Protein AF-A0A448WPH9-F1 (afdb_monomer)

Nearest PDB structures (foldseek):
  2xn4-assembly2_B  TM=9.813E-01  e=1.773E-08  Homo sapiens
  4ch9-assembly1_B  TM=9.716E-01  e=3.291E-08  Homo sapiens
  8pjz-assembly1_A  TM=9.655E-01  e=7.232E-08  synthetic construct
  8pjt-assembly3_C  TM=9.757E-0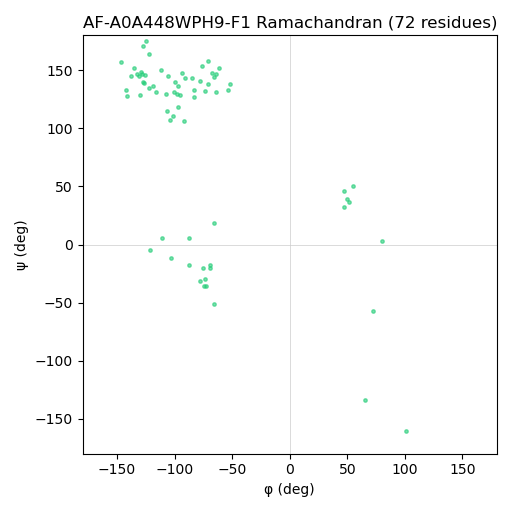1  e=1.502E-07  synthetic construct
  8pjt-assembly4_D  TM=9.577E-01  e=1.420E-07  synthetic construct

Organism: NCBI:txid117903

Secondary structure (DSSP, 8-state):
--TT-EEEEETTTTEEEEEPPPSS--BS-EEEEETTEEEEE--B-SSS--B---EEEEETTTTEEEEEPPPS--

Foldseek 3Di:
DFLFWDWDADPVVRDIDTFGTEPARFDPWDWDDDPQKIKTAWHARVVVRDTFQWMWIAHPVVSDIDTDDGHPPD

pLDDT: mean 91.41, std 9.19, range [49.19, 97.81]

Radius of gyration: 12.84 Å; Cα contacts (8 Å, |Δi|>4): 148; chains: 1; bounding box: 32×26×32 Å

Structure (mmCIF, N/CA/C/O backbone):
data_AF-A0A448WPH9-F1
#
_entry.id   AF-A0A448WPH9-F1
#
loop_
_atom_site.group_PDB
_atom_site.id
_atom_site.type_symbol
_atom_site.label_atom_id
_atom_site.label_alt_id
_atom_site.label_comp_id
_atom_site.label_asym_id
_atom_site.label_entity_id
_atom_site.label_seq_id
_atom_site.pdbx_PDB_ins_code
_atom_site.Cartn_x
_atom_site.Cartn_y
_atom_site.Cartn_z
_atom_site.occupancy
_atom_site.B_iso_or_equiv
_atom_site.auth_seq_id
_atom_site.auth_comp_id
_atom_site.auth_asym_id
_atom_site.auth_atom_id
_atom_site.pdbx_PDB_model_num
ATOM 1 N N . MET A 1 1 ? 8.012 16.233 4.436 1.00 49.19 1 MET A N 1
ATOM 2 C CA . MET A 1 1 ? 7.023 15.138 4.364 1.00 49.19 1 MET A CA 1
ATOM 3 C C . MET A 1 1 ? 7.607 14.033 3.502 1.00 49.19 1 MET A C 1
ATOM 5 O O . MET A 1 1 ? 8.118 14.331 2.430 1.00 49.19 1 MET A O 1
ATOM 9 N N . SER A 1 2 ? 7.646 12.801 4.002 1.00 59.97 2 SER A N 1
ATOM 10 C CA . SER A 1 2 ? 8.087 11.644 3.213 1.00 59.97 2 SER A CA 1
ATOM 11 C C . SER A 1 2 ? 6.942 11.226 2.291 1.00 59.97 2 SER A C 1
ATOM 13 O O . SER A 1 2 ? 5.811 11.188 2.755 1.00 59.97 2 SER A O 1
ATOM 15 N N . PHE A 1 3 ? 7.197 10.836 1.037 1.00 66.38 3 PHE A N 1
ATOM 16 C CA . PHE A 1 3 ? 6.185 10.249 0.127 1.00 66.38 3 PHE A CA 1
ATOM 17 C C . PHE A 1 3 ? 5.662 8.868 0.587 1.00 66.38 3 PHE A C 1
ATOM 19 O O . PHE A 1 3 ? 5.147 8.085 -0.202 1.00 66.38 3 PHE A O 1
ATOM 26 N N . SER A 1 4 ? 5.859 8.535 1.858 1.00 82.19 4 SER A N 1
ATOM 27 C CA . SER A 1 4 ? 5.404 7.313 2.506 1.00 82.19 4 SER A CA 1
ATOM 28 C C . SER A 1 4 ? 4.498 7.586 3.706 1.00 82.19 4 SER A C 1
ATOM 30 O O . SER A 1 4 ? 4.004 6.634 4.293 1.00 82.19 4 SER A O 1
ATOM 32 N N . SER A 1 5 ? 4.287 8.847 4.109 1.00 90.12 5 SER A N 1
ATOM 33 C CA . SER A 1 5 ? 3.370 9.153 5.211 1.00 90.12 5 SER A CA 1
ATOM 34 C C . SER A 1 5 ? 1.925 8.919 4.787 1.00 90.12 5 SER A C 1
ATOM 36 O O . SER A 1 5 ? 1.531 9.330 3.695 1.00 90.12 5 SER A O 1
ATOM 38 N N . CYS A 1 6 ? 1.140 8.320 5.674 1.00 93.00 6 CYS A N 1
ATOM 39 C CA . CYS A 1 6 ? -0.282 8.093 5.478 1.00 93.00 6 CYS A CA 1
ATOM 40 C C . CYS A 1 6 ? -1.060 8.686 6.657 1.00 93.00 6 CYS A C 1
ATOM 42 O O . CYS A 1 6 ? -0.588 8.692 7.795 1.00 93.00 6 CYS A O 1
ATOM 44 N N . GLU A 1 7 ? -2.256 9.194 6.377 1.00 95.12 7 GLU A N 1
ATOM 45 C CA . GLU A 1 7 ? -3.145 9.797 7.368 1.00 95.12 7 GLU A CA 1
ATOM 46 C C . GLU A 1 7 ? -4.567 9.284 7.153 1.00 95.12 7 GLU A C 1
ATOM 48 O O . GLU A 1 7 ? -4.961 8.955 6.031 1.00 95.12 7 GLU A O 1
ATOM 53 N N . VAL A 1 8 ? -5.348 9.234 8.229 1.00 95.12 8 VAL A N 1
ATOM 54 C CA . VAL A 1 8 ? -6.767 8.874 8.182 1.00 95.12 8 VAL A CA 1
ATOM 55 C C . VAL A 1 8 ? -7.611 9.998 8.771 1.00 95.12 8 VAL A C 1
ATOM 57 O O . VAL A 1 8 ? -7.289 10.547 9.828 1.00 95.12 8 VAL A O 1
ATOM 60 N N . LEU A 1 9 ? -8.699 10.338 8.080 1.00 96.12 9 LEU A N 1
ATOM 61 C CA . LEU A 1 9 ? -9.684 11.313 8.535 1.00 96.12 9 LEU A CA 1
ATOM 62 C C . LEU A 1 9 ? -10.674 10.645 9.491 1.00 96.12 9 LEU A C 1
ATOM 64 O O . LEU A 1 9 ? -11.320 9.659 9.134 1.00 96.12 9 LEU A O 1
ATOM 68 N N . ASN A 1 10 ? -10.847 11.222 10.677 1.00 95.06 10 ASN A N 1
ATOM 69 C CA . ASN A 1 10 ? -12.003 10.954 11.519 1.00 95.06 10 ASN A CA 1
ATOM 70 C C . ASN A 1 10 ? -13.102 11.992 11.213 1.00 95.06 10 ASN A C 1
ATOM 72 O O . ASN A 1 10 ? -12.980 13.142 11.644 1.00 95.06 10 ASN A O 1
ATOM 76 N N . PRO A 1 11 ? -14.187 11.617 10.508 1.00 94.62 11 PRO A N 1
ATOM 77 C CA . PRO A 1 11 ? -15.232 12.562 10.116 1.00 94.62 11 PRO A CA 1
ATOM 78 C C . PRO A 1 11 ? -16.069 13.074 11.296 1.00 94.62 11 PRO A C 1
ATOM 80 O O . PRO A 1 11 ? -16.685 14.126 11.177 1.00 94.62 11 PRO A O 1
ATOM 83 N N . GLN A 1 12 ? -16.083 12.377 12.438 1.00 96.44 12 GLN A N 1
ATOM 84 C CA . GLN A 1 12 ? -16.886 12.777 13.604 1.00 96.44 12 GLN A CA 1
ATOM 85 C C . GLN A 1 12 ? -16.312 14.006 14.309 1.00 96.44 12 GLN A C 1
ATOM 87 O O . GLN A 1 12 ? -17.048 14.853 14.801 1.00 96.44 12 GLN A O 1
ATOM 92 N N . VAL A 1 13 ? -14.984 14.100 14.345 1.00 95.56 13 VAL A N 1
ATOM 93 C CA . VAL A 1 13 ? -14.251 15.210 14.972 1.00 95.56 13 VAL A CA 1
ATOM 94 C C . VAL A 1 13 ? -13.540 16.089 13.940 1.00 95.56 13 VAL A C 1
ATOM 96 O O . VAL A 1 13 ? -12.805 16.997 14.312 1.00 95.56 13 VAL A O 1
ATOM 99 N N . ASN A 1 14 ? -13.762 15.810 12.649 1.00 95.56 14 ASN A N 1
ATOM 100 C CA . ASN A 1 14 ? -13.175 16.498 11.502 1.00 95.56 14 ASN A CA 1
ATOM 101 C C . ASN A 1 14 ? -11.655 16.707 11.632 1.00 95.56 14 ASN A C 1
ATOM 103 O O . ASN A 1 14 ? -11.138 17.805 11.420 1.00 95.56 14 ASN A O 1
ATOM 107 N N . SER A 1 15 ? -10.940 15.654 12.029 1.00 96.94 15 SER A N 1
ATOM 108 C CA . SER A 1 15 ? -9.497 15.716 12.246 1.00 96.94 15 SER A CA 1
ATOM 109 C C . SER A 1 15 ? -8.770 14.571 11.561 1.00 96.94 15 SER A C 1
ATOM 111 O O . SER A 1 15 ? -9.269 13.448 11.458 1.00 96.94 15 SER A O 1
ATOM 113 N N . TRP A 1 16 ? -7.570 14.877 11.082 1.00 97.06 16 TRP A N 1
ATOM 114 C CA . TRP A 1 16 ? -6.648 13.899 10.530 1.00 97.06 16 TRP A CA 1
ATOM 115 C C . TRP A 1 16 ? -5.745 13.382 11.639 1.00 97.06 16 TRP A C 1
ATOM 117 O O . TRP A 1 16 ? -5.337 14.134 12.528 1.00 97.06 16 TRP A O 1
ATOM 127 N N . ARG A 1 17 ? -5.426 12.093 11.582 1.00 95.12 17 ARG A N 1
ATOM 128 C CA . ARG A 1 17 ? -4.399 11.491 12.429 1.00 95.12 17 ARG A CA 1
ATOM 129 C C . ARG A 1 17 ? -3.413 10.702 11.571 1.00 95.12 17 ARG A C 1
ATOM 131 O O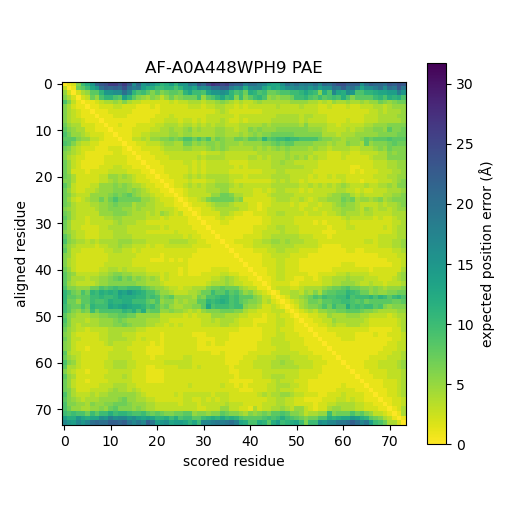 . ARG A 1 17 ? -3.838 10.114 10.571 1.00 95.12 17 ARG A O 1
ATOM 138 N N . PRO A 1 18 ? -2.135 10.633 11.970 1.00 95.12 18 PRO A N 1
ATOM 139 C CA . PRO A 1 18 ? -1.183 9.757 11.310 1.00 95.12 18 PRO A CA 1
ATOM 140 C C . PRO A 1 18 ? -1.585 8.289 11.500 1.00 95.12 18 PRO A C 1
ATOM 142 O O . PRO A 1 18 ? -2.152 7.909 12.532 1.00 95.12 18 PRO A O 1
ATOM 145 N N . ILE A 1 19 ? -1.284 7.487 10.485 1.00 95.50 19 ILE A N 1
ATOM 146 C CA . ILE A 1 19 ? -1.298 6.020 10.514 1.00 95.50 19 ILE A CA 1
ATOM 147 C C . ILE A 1 19 ? 0.071 5.514 10.061 1.00 95.50 19 ILE A C 1
ATOM 149 O O . ILE A 1 19 ? 0.929 6.312 9.655 1.00 95.50 19 ILE A O 1
ATOM 153 N N . SER A 1 20 ? 0.286 4.204 10.117 1.00 94.94 20 SER A N 1
ATOM 154 C CA . SER A 1 20 ? 1.517 3.611 9.605 1.00 94.94 20 SER A CA 1
ATOM 155 C C . SER A 1 20 ? 1.775 4.029 8.164 1.00 94.94 20 SER A C 1
ATOM 157 O O . SER A 1 20 ? 0.891 4.015 7.302 1.00 94.94 20 SER A O 1
ATOM 159 N N . GLY A 1 21 ? 3.014 4.443 7.913 1.00 94.00 21 GLY A N 1
ATOM 160 C CA . GLY A 1 21 ? 3.462 4.807 6.580 1.00 94.00 21 GLY A CA 1
ATOM 161 C C . GLY A 1 21 ? 3.715 3.575 5.716 1.00 94.00 21 GLY A C 1
ATOM 162 O O . GLY A 1 21 ? 4.053 2.508 6.224 1.00 94.00 21 GLY A O 1
ATOM 163 N N . MET A 1 22 ? 3.595 3.742 4.402 1.00 92.94 22 MET A N 1
ATOM 164 C CA . MET A 1 22 ? 3.978 2.713 3.431 1.00 92.94 22 MET A CA 1
ATOM 165 C C . MET A 1 22 ? 5.476 2.392 3.531 1.00 92.94 22 MET A C 1
ATOM 167 O O . MET A 1 22 ? 6.289 3.266 3.855 1.00 92.94 22 MET A O 1
ATOM 171 N N . SER A 1 23 ? 5.868 1.168 3.174 1.00 89.69 23 SER A N 1
ATOM 172 C CA . SER A 1 23 ? 7.288 0.786 3.147 1.00 89.69 23 SER A CA 1
ATOM 173 C C . SER A 1 23 ? 7.999 1.411 1.949 1.00 89.69 23 SER A C 1
ATOM 175 O O . SER A 1 23 ? 9.160 1.813 2.038 1.00 89.69 23 SER A O 1
ATOM 177 N N . THR A 1 24 ? 7.294 1.526 0.821 1.00 87.81 24 THR A N 1
ATOM 178 C CA . THR A 1 24 ? 7.796 2.207 -0.377 1.00 87.81 24 THR A CA 1
ATOM 179 C C . THR A 1 24 ? 7.231 3.620 -0.449 1.00 87.81 24 THR A C 1
ATOM 181 O O . THR A 1 24 ? 6.056 3.854 -0.179 1.00 87.81 24 THR A O 1
ATOM 184 N N . ARG A 1 25 ? 8.062 4.583 -0.850 1.00 88.81 25 ARG A N 1
ATOM 185 C CA . ARG A 1 25 ? 7.614 5.942 -1.171 1.00 88.81 25 ARG A CA 1
ATOM 186 C C . ARG A 1 25 ? 6.879 5.934 -2.508 1.00 88.81 25 ARG A C 1
ATOM 188 O O . ARG A 1 25 ? 7.372 5.356 -3.471 1.00 88.81 25 ARG A O 1
ATOM 195 N N . ARG A 1 26 ? 5.701 6.555 -2.578 1.00 91.25 26 ARG A N 1
ATOM 196 C CA . ARG A 1 26 ? 4.836 6.519 -3.767 1.00 91.25 26 ARG A CA 1
ATOM 197 C C . ARG A 1 26 ? 4.164 7.873 -3.979 1.00 91.25 26 ARG A C 1
ATOM 199 O O . ARG A 1 26 ? 3.582 8.435 -3.057 1.00 91.25 26 ARG A O 1
ATOM 206 N N . SER A 1 27 ? 4.193 8.376 -5.205 1.00 90.75 27 SER A N 1
ATOM 207 C CA . SER A 1 27 ? 3.309 9.435 -5.705 1.00 90.75 27 SER A CA 1
ATOM 208 C C . SER A 1 27 ? 2.535 8.936 -6.926 1.00 90.75 27 SER A C 1
ATOM 210 O O . SER A 1 27 ? 2.882 7.901 -7.495 1.00 90.75 27 SER A O 1
ATOM 212 N N . SER A 1 28 ? 1.455 9.628 -7.309 1.00 90.12 28 SER A N 1
ATOM 213 C CA . SER A 1 28 ? 0.596 9.229 -8.442 1.00 90.12 28 SER A CA 1
ATOM 214 C C . SER A 1 28 ? 0.158 7.753 -8.382 1.00 90.12 28 SER A C 1
ATOM 216 O O . SER A 1 28 ? 0.161 7.050 -9.389 1.00 90.12 28 SER A O 1
ATOM 218 N N . VAL A 1 29 ? -0.149 7.275 -7.172 1.00 92.62 29 VAL A N 1
ATOM 219 C CA . VAL A 1 29 ? -0.481 5.877 -6.868 1.00 92.62 29 VAL A CA 1
ATOM 220 C C . VAL A 1 29 ? -1.964 5.590 -7.115 1.00 92.62 29 VAL A C 1
ATOM 222 O O . VAL A 1 29 ? -2.813 6.442 -6.849 1.00 92.62 29 VAL A O 1
ATOM 225 N N . GLY A 1 30 ? -2.281 4.390 -7.608 1.00 94.50 30 GLY A N 1
ATOM 226 C CA . GLY A 1 30 ? -3.658 3.900 -7.675 1.00 94.50 30 GLY A CA 1
ATOM 227 C C . GLY A 1 30 ? -4.087 3.304 -6.335 1.00 94.50 30 GLY A C 1
ATOM 228 O O . GLY A 1 30 ? -3.342 2.515 -5.757 1.00 94.50 30 GLY A O 1
ATOM 229 N N . LEU A 1 31 ? -5.277 3.662 -5.846 1.00 95.94 31 LEU A N 1
ATOM 230 C CA . LEU A 1 31 ? -5.833 3.139 -4.596 1.00 95.94 31 LEU A CA 1
ATOM 231 C C . LEU A 1 31 ? -7.146 2.394 -4.847 1.00 95.94 31 LEU A C 1
ATOM 233 O O . LEU A 1 31 ? -8.010 2.892 -5.569 1.00 95.94 31 LEU A O 1
ATOM 237 N N . CYS A 1 32 ? -7.322 1.231 -4.223 1.00 96.81 32 CYS A N 1
ATOM 238 C CA . CYS A 1 32 ? -8.603 0.522 -4.202 1.00 96.81 32 CYS A CA 1
ATOM 239 C C . CYS A 1 32 ? -8.810 -0.239 -2.888 1.00 96.81 32 CYS A C 1
ATOM 241 O O . CYS A 1 32 ? -7.855 -0.556 -2.183 1.00 96.81 32 CYS A O 1
ATOM 243 N N . VAL A 1 33 ? -10.068 -0.525 -2.549 1.00 97.56 33 VAL A N 1
ATOM 244 C CA . VAL A 1 33 ? -10.420 -1.330 -1.373 1.00 97.56 33 VAL A CA 1
ATOM 245 C C . VAL A 1 33 ? -10.905 -2.696 -1.834 1.00 97.56 33 VAL A C 1
ATOM 247 O O . VAL A 1 33 ? -11.795 -2.784 -2.679 1.00 97.56 33 VAL A O 1
ATOM 250 N N . LEU A 1 34 ? -10.342 -3.756 -1.258 1.00 97.00 34 LEU A N 1
ATOM 251 C CA . LEU A 1 34 ? -10.742 -5.136 -1.515 1.00 97.00 34 LEU A CA 1
ATOM 252 C C . LEU A 1 34 ? -10.691 -5.920 -0.202 1.00 97.00 34 LEU A C 1
ATOM 254 O O . LEU A 1 34 ? -9.684 -5.897 0.499 1.00 97.00 34 LEU A O 1
ATOM 258 N N . ASN A 1 35 ? -11.788 -6.599 0.143 1.00 96.19 35 ASN A N 1
ATOM 259 C CA . ASN A 1 35 ? -11.906 -7.416 1.359 1.00 96.19 35 ASN A CA 1
ATOM 260 C C . ASN A 1 35 ? -11.495 -6.685 2.655 1.00 96.19 35 ASN A C 1
ATOM 262 O O . ASN A 1 35 ? -10.901 -7.279 3.549 1.00 96.19 35 ASN A O 1
ATOM 266 N N . GLY A 1 36 ? -11.800 -5.388 2.754 1.00 96.06 36 GLY A N 1
ATOM 267 C CA . GLY A 1 36 ? -11.486 -4.572 3.934 1.00 96.06 36 GLY A CA 1
ATOM 268 C C . GLY A 1 36 ? -10.037 -4.080 4.023 1.00 96.06 36 GLY A C 1
ATOM 269 O O . GLY A 1 36 ? -9.699 -3.402 4.989 1.00 96.06 36 GLY A O 1
ATOM 270 N N . LEU A 1 37 ? -9.200 -4.368 3.023 1.00 97.38 37 LEU A N 1
ATOM 271 C CA . LEU A 1 37 ? -7.827 -3.871 2.924 1.00 97.38 37 LEU A CA 1
ATOM 272 C C . LEU A 1 37 ? -7.733 -2.770 1.863 1.00 97.38 37 LEU A C 1
ATOM 274 O O . LEU A 1 37 ? -8.411 -2.831 0.833 1.00 97.38 37 LEU A O 1
ATOM 278 N N . LEU A 1 38 ? -6.884 -1.770 2.105 1.00 97.56 38 LEU A N 1
ATOM 279 C CA . LEU A 1 38 ? -6.606 -0.690 1.154 1.00 97.56 38 LEU A CA 1
ATOM 280 C C . LEU A 1 38 ? -5.328 -1.011 0.375 1.00 97.56 38 LEU A C 1
ATOM 282 O O . LEU A 1 38 ? -4.254 -1.094 0.956 1.00 97.56 38 LEU A O 1
ATOM 286 N N . TYR A 1 39 ? -5.427 -1.157 -0.938 1.00 97.12 39 TYR A N 1
ATOM 287 C CA . TYR A 1 39 ? -4.303 -1.483 -1.809 1.00 97.12 39 TYR A CA 1
ATOM 288 C C . TYR A 1 39 ? -3.739 -0.223 -2.456 1.00 97.12 39 TYR A C 1
ATOM 290 O O . TYR A 1 39 ? -4.478 0.544 -3.068 1.00 97.12 39 TYR A O 1
ATOM 298 N N . ALA A 1 40 ? -2.424 -0.050 -2.356 1.00 96.38 40 ALA A N 1
ATOM 299 C CA . ALA A 1 40 ? -1.630 0.953 -3.048 1.00 96.38 40 ALA A CA 1
ATOM 300 C C . ALA A 1 40 ? -0.870 0.294 -4.201 1.00 96.38 40 ALA A C 1
ATOM 302 O O . ALA A 1 40 ? 0.087 -0.451 -3.990 1.00 96.38 40 ALA A O 1
ATOM 303 N N . VAL A 1 41 ? -1.316 0.565 -5.425 1.00 96.12 41 VAL A N 1
ATOM 304 C CA . VAL A 1 41 ? -0.879 -0.107 -6.650 1.00 96.12 41 VAL A CA 1
ATOM 305 C C . VAL A 1 41 ? 0.022 0.825 -7.462 1.00 96.12 41 VAL A C 1
ATOM 307 O O . VAL A 1 41 ? -0.411 1.873 -7.950 1.00 96.12 41 VAL A O 1
ATOM 310 N N . GLY A 1 42 ? 1.289 0.437 -7.609 1.00 94.50 42 GLY A N 1
ATOM 311 C CA . GLY A 1 42 ? 2.270 1.140 -8.429 1.00 94.50 42 GLY A CA 1
ATOM 312 C C . GLY A 1 42 ? 2.619 2.542 -7.924 1.00 94.50 42 GLY A C 1
ATOM 313 O O . GLY A 1 42 ? 2.926 2.735 -6.742 1.00 94.50 42 GLY 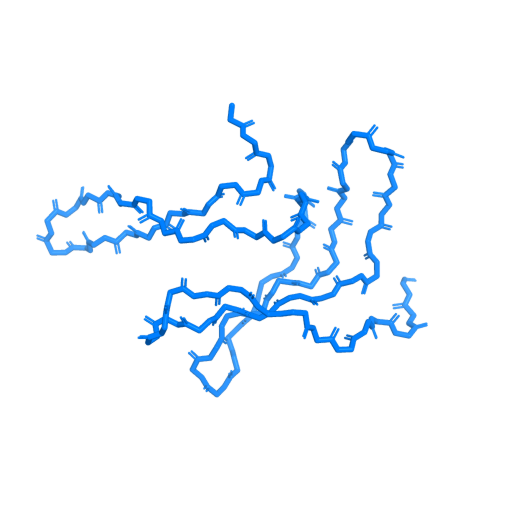A O 1
ATOM 314 N N . GLY A 1 43 ? 2.632 3.507 -8.846 1.00 93.19 43 GLY A N 1
ATOM 315 C CA . GLY A 1 43 ? 3.009 4.902 -8.607 1.00 93.19 43 GLY A CA 1
ATOM 316 C C . GLY A 1 43 ? 4.430 5.245 -9.063 1.00 93.19 43 GLY A C 1
ATOM 317 O O . GLY A 1 43 ? 5.036 4.561 -9.891 1.00 93.19 43 GLY A O 1
ATOM 318 N N . TYR A 1 44 ? 4.960 6.337 -8.526 1.00 90.88 44 TYR A N 1
ATOM 319 C CA . TYR A 1 44 ? 6.272 6.886 -8.844 1.00 90.88 44 TYR A CA 1
ATOM 320 C C . TYR A 1 44 ? 7.046 7.169 -7.556 1.00 90.88 44 TYR A C 1
ATOM 322 O O . TYR A 1 44 ? 6.540 7.817 -6.647 1.00 90.88 44 TYR A O 1
ATOM 330 N N . ASP A 1 45 ? 8.277 6.676 -7.462 1.00 87.12 45 ASP A N 1
ATOM 331 C CA . ASP A 1 45 ? 9.080 6.775 -6.233 1.00 87.12 45 ASP A CA 1
ATOM 332 C C . ASP A 1 45 ? 9.646 8.189 -5.998 1.00 87.12 45 ASP A C 1
ATOM 334 O O . ASP A 1 45 ? 9.999 8.559 -4.880 1.00 87.12 45 ASP A O 1
ATOM 338 N N . GLY A 1 46 ? 9.724 9.016 -7.046 1.00 81.44 46 GLY A N 1
ATOM 339 C CA . GLY A 1 46 ? 10.239 10.386 -6.977 1.00 81.44 46 GLY A CA 1
ATOM 340 C C . GLY A 1 46 ? 11.758 10.461 -6.792 1.00 81.44 46 GLY A C 1
ATOM 341 O O . GLY A 1 46 ? 12.443 11.040 -7.634 1.00 81.44 46 GLY A O 1
ATOM 342 N N . ALA A 1 47 ? 12.288 9.842 -5.735 1.00 80.06 47 ALA A N 1
ATOM 343 C CA . ALA A 1 47 ? 13.704 9.850 -5.377 1.00 80.06 47 ALA A CA 1
ATOM 344 C C . ALA A 1 47 ? 14.560 9.123 -6.421 1.00 80.06 47 ALA A C 1
ATOM 346 O O . ALA A 1 47 ? 15.510 9.698 -6.949 1.00 80.06 47 ALA A O 1
ATOM 347 N N . LEU A 1 48 ? 14.179 7.896 -6.782 1.00 82.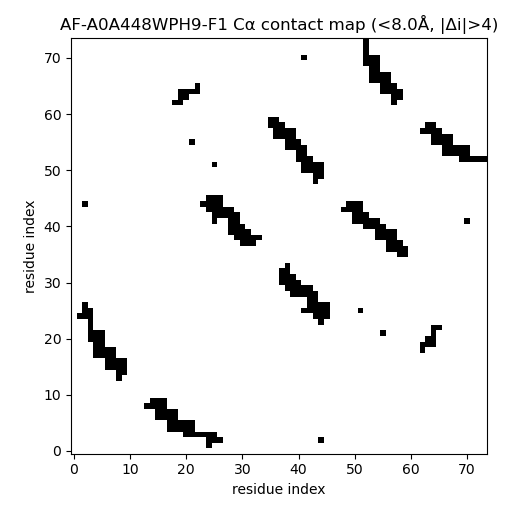12 48 LEU A N 1
ATOM 348 C CA . LEU A 1 48 ? 14.878 7.104 -7.798 1.00 82.12 48 LEU A CA 1
ATOM 349 C C . LEU A 1 48 ? 14.376 7.372 -9.222 1.00 82.12 48 LEU A C 1
ATOM 351 O O . LEU A 1 48 ? 14.771 6.673 -10.150 1.00 82.12 48 LEU A O 1
ATOM 355 N N . ARG A 1 49 ? 13.475 8.352 -9.399 1.00 83.75 49 ARG A N 1
ATOM 356 C CA . ARG A 1 49 ? 12.827 8.693 -10.680 1.00 83.75 49 ARG A CA 1
ATOM 357 C C . ARG A 1 49 ? 12.285 7.481 -11.446 1.00 83.75 49 ARG A C 1
ATOM 359 O O . ARG A 1 49 ? 12.263 7.450 -12.675 1.00 83.75 49 ARG A O 1
ATOM 366 N N . ARG A 1 50 ? 11.850 6.467 -10.698 1.00 86.38 50 ARG A N 1
ATOM 367 C CA . ARG A 1 50 ? 11.356 5.204 -11.231 1.00 86.38 50 ARG A CA 1
ATOM 368 C C . ARG A 1 50 ? 9.876 5.069 -10.962 1.00 86.38 50 ARG A C 1
ATOM 370 O O . ARG A 1 50 ? 9.352 5.537 -9.952 1.00 86.38 50 ARG A O 1
ATOM 377 N N . CYS A 1 51 ? 9.232 4.357 -11.859 1.00 89.25 51 CYS A N 1
ATOM 378 C CA . CYS A 1 51 ? 7.854 3.973 -11.673 1.00 89.25 51 CYS A CA 1
ATOM 379 C C . CYS A 1 51 ? 7.801 2.587 -11.043 1.00 89.25 51 CYS A C 1
ATOM 381 O O . CYS A 1 51 ? 8.681 1.756 -11.277 1.00 89.25 51 CYS A O 1
ATOM 383 N N . LEU A 1 52 ? 6.784 2.366 -10.230 1.00 90.88 52 LEU A N 1
ATOM 384 C CA . LEU A 1 52 ? 6.675 1.201 -9.373 1.00 90.88 52 LEU A CA 1
ATOM 385 C C . LEU A 1 52 ? 5.732 0.177 -10.007 1.00 90.88 52 LEU A C 1
ATOM 387 O O . LEU A 1 52 ? 4.621 0.516 -10.408 1.00 90.88 52 LEU A O 1
ATOM 391 N N . SER A 1 53 ? 6.182 -1.075 -10.069 1.00 93.88 53 SER A N 1
ATOM 392 C CA . SER A 1 53 ? 5.344 -2.270 -10.239 1.00 93.88 53 SER A CA 1
ATOM 393 C C . SER A 1 53 ? 4.841 -2.806 -8.897 1.00 93.88 53 SER A C 1
ATOM 395 O O . SER A 1 53 ? 3.891 -3.583 -8.863 1.00 93.88 53 SER A O 1
ATOM 397 N N . SER A 1 54 ? 5.479 -2.397 -7.795 1.00 94.69 54 SER A N 1
ATOM 398 C CA . SER A 1 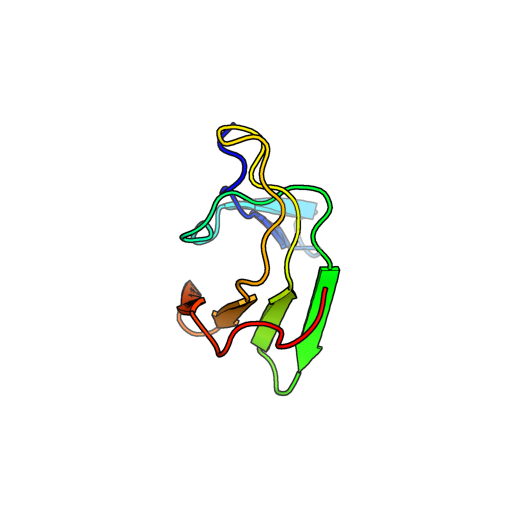54 ? 5.185 -2.910 -6.464 1.00 94.69 54 SER A CA 1
ATOM 399 C C . SER A 1 54 ? 3.803 -2.494 -5.987 1.00 94.69 54 SER A C 1
ATOM 401 O O . SER A 1 54 ? 3.328 -1.388 -6.266 1.00 94.69 54 SER A O 1
ATOM 403 N N . VAL A 1 55 ? 3.195 -3.375 -5.204 1.00 96.19 55 VAL A N 1
ATOM 404 C CA . VAL A 1 55 ? 1.889 -3.170 -4.590 1.00 96.19 55 VAL A CA 1
ATOM 405 C C . VAL A 1 55 ? 2.021 -3.434 -3.093 1.00 96.19 55 VAL A C 1
ATOM 407 O O . VAL A 1 55 ? 2.720 -4.357 -2.677 1.00 96.19 55 VAL A O 1
ATOM 410 N N . GLU A 1 56 ? 1.371 -2.613 -2.278 1.00 96.94 56 GLU A N 1
ATOM 411 C CA . GLU A 1 56 ? 1.265 -2.818 -0.831 1.00 96.94 56 GLU A CA 1
ATOM 412 C C . GLU A 1 56 ? -0.204 -2.748 -0.410 1.00 96.94 56 GLU A C 1
ATOM 414 O O . GLU A 1 56 ? -0.982 -2.000 -1.000 1.00 96.94 56 GLU A O 1
ATOM 419 N N . ALA A 1 57 ? -0.586 -3.521 0.603 1.00 97.69 57 ALA A N 1
ATOM 420 C CA . ALA A 1 57 ? -1.922 -3.515 1.185 1.00 97.69 57 ALA A CA 1
ATOM 421 C C . ALA A 1 57 ? -1.861 -3.052 2.642 1.00 97.69 57 ALA A C 1
ATOM 423 O O . ALA A 1 57 ? -1.049 -3.549 3.420 1.00 97.69 57 ALA A O 1
ATOM 424 N N . TYR A 1 58 ? -2.727 -2.115 3.003 1.00 97.81 58 TYR A N 1
ATOM 425 C CA . TYR A 1 58 ? -2.911 -1.617 4.355 1.00 97.81 58 TYR A CA 1
ATOM 426 C C . TYR A 1 58 ? -4.052 -2.349 5.050 1.00 97.81 58 TYR A C 1
ATOM 428 O O . TYR A 1 58 ? -5.172 -2.416 4.528 1.00 97.81 58 TYR A O 1
ATOM 436 N N . ASN A 1 59 ? -3.766 -2.854 6.247 1.00 97.31 59 ASN A N 1
ATOM 437 C CA . ASN A 1 59 ? -4.747 -3.452 7.135 1.00 97.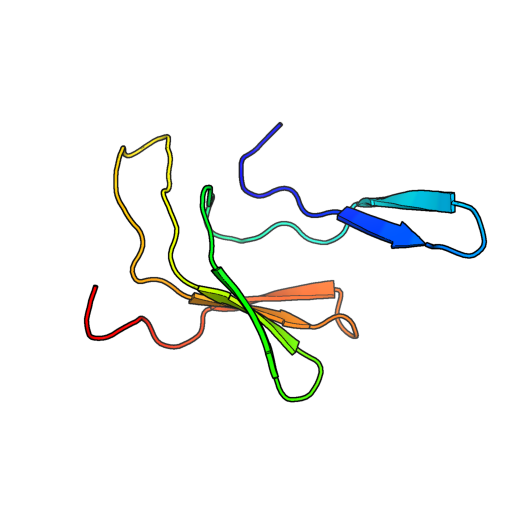31 59 ASN A CA 1
ATOM 438 C C . ASN A 1 59 ? -5.129 -2.458 8.248 1.00 97.31 59 ASN A C 1
ATOM 440 O O . ASN A 1 59 ? -4.325 -2.212 9.147 1.00 97.31 59 ASN A O 1
ATOM 444 N N . PRO A 1 60 ? -6.360 -1.911 8.249 1.00 96.12 60 PRO A N 1
ATOM 445 C CA . PRO A 1 60 ? -6.788 -0.945 9.259 1.00 96.12 60 PRO A CA 1
ATOM 446 C C . PRO A 1 60 ? -6.955 -1.544 10.663 1.00 96.12 60 PRO A C 1
ATOM 448 O O . PRO A 1 60 ? -6.998 -0.787 11.629 1.00 96.12 60 PRO A O 1
ATOM 451 N N . CYS A 1 61 ? -7.069 -2.871 10.794 1.00 96.56 61 CYS A N 1
ATOM 452 C CA . CYS A 1 61 ? -7.174 -3.539 12.093 1.00 96.56 61 CYS A CA 1
ATOM 453 C C . CYS A 1 61 ? -5.820 -3.659 12.796 1.00 96.56 61 CYS A C 1
ATOM 455 O O . CYS A 1 61 ? -5.784 -3.651 14.024 1.00 96.56 61 CYS A O 1
ATOM 457 N N . THR A 1 62 ? -4.731 -3.784 12.033 1.00 97.00 62 THR A N 1
ATOM 458 C CA . THR A 1 62 ? -3.368 -3.874 12.578 1.00 97.00 62 THR A CA 1
ATOM 459 C C . THR A 1 62 ? -2.584 -2.573 12.437 1.00 97.00 62 THR A C 1
ATOM 461 O O . THR A 1 62 ? -1.558 -2.438 13.088 1.00 97.00 62 THR A O 1
ATOM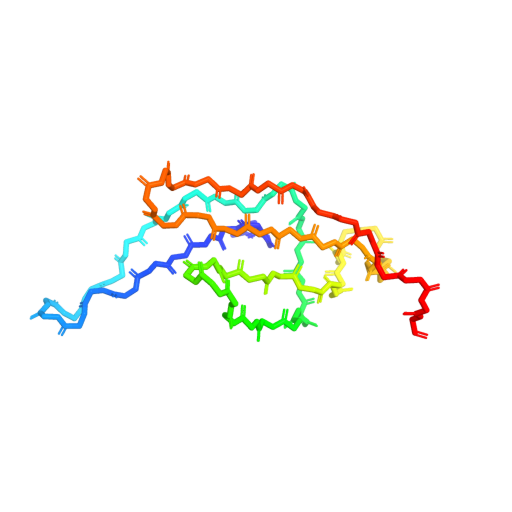 464 N N . ASP A 1 63 ? -3.085 -1.609 11.654 1.00 96.69 63 ASP A N 1
ATOM 465 C CA . ASP A 1 63 ? -2.379 -0.372 11.297 1.00 96.69 63 ASP A CA 1
ATOM 466 C C . ASP A 1 63 ? -1.014 -0.675 10.664 1.00 96.69 63 ASP A C 1
ATOM 468 O O . ASP A 1 63 ? 0.021 -0.171 11.085 1.00 96.69 63 ASP A O 1
ATOM 472 N N . GLU A 1 64 ? -0.999 -1.552 9.659 1.00 96.25 64 GLU A N 1
ATOM 473 C CA . GLU A 1 64 ? 0.233 -1.998 9.002 1.00 96.25 64 GLU A CA 1
ATOM 474 C C . GLU A 1 64 ? 0.069 -2.076 7.486 1.00 96.25 64 GLU A C 1
ATOM 476 O O . GLU A 1 64 ? -0.985 -2.459 6.971 1.00 96.25 64 GLU A O 1
ATOM 481 N N . TRP A 1 65 ? 1.150 -1.756 6.773 1.00 96.56 65 TRP A N 1
ATOM 482 C CA . TRP A 1 65 ? 1.297 -2.019 5.344 1.00 96.56 65 TRP A CA 1
ATOM 483 C C . TRP A 1 65 ? 2.085 -3.306 5.135 1.00 96.56 65 TRP A C 1
ATOM 485 O O . TRP A 1 65 ? 3.106 -3.533 5.778 1.00 96.56 65 TRP A O 1
ATOM 495 N N . SER A 1 66 ? 1.630 -4.140 4.209 1.00 96.31 66 SER A N 1
ATOM 496 C CA . SER A 1 66 ? 2.309 -5.376 3.822 1.00 96.31 66 SER A CA 1
ATOM 497 C C . SER A 1 66 ? 2.518 -5.422 2.308 1.00 96.31 66 SER A C 1
ATOM 499 O O . SER A 1 66 ? 1.607 -5.050 1.562 1.00 96.31 66 SER A O 1
ATOM 501 N N . PRO A 1 67 ? 3.682 -5.886 1.820 1.00 96.25 67 PRO A N 1
ATOM 502 C CA . PRO A 1 67 ? 3.895 -6.091 0.393 1.00 96.25 67 PRO A CA 1
ATOM 503 C C . PRO A 1 67 ? 2.979 -7.201 -0.131 1.00 96.25 67 PRO A C 1
ATOM 505 O O . PRO A 1 67 ? 2.739 -8.203 0.543 1.00 96.25 67 PRO A O 1
ATOM 508 N N . VAL A 1 68 ? 2.495 -7.033 -1.358 1.00 95.81 68 VAL A N 1
ATOM 509 C CA . VAL A 1 68 ? 1.732 -8.056 -2.089 1.00 95.81 68 VAL A CA 1
ATOM 510 C C . VAL A 1 68 ? 2.364 -8.267 -3.475 1.00 95.81 68 VAL A C 1
ATOM 512 O O . VAL A 1 68 ? 3.280 -7.520 -3.836 1.00 95.81 68 VAL A O 1
ATOM 515 N N . PRO A 1 69 ? 1.946 -9.288 -4.252 1.00 96.00 69 PRO A N 1
ATOM 516 C CA . PRO A 1 69 ? 2.527 -9.545 -5.566 1.00 96.00 69 PRO A CA 1
ATOM 517 C C . PRO A 1 69 ? 2.532 -8.309 -6.474 1.00 96.00 69 PRO A C 1
ATOM 519 O O . PRO A 1 69 ? 1.561 -7.553 -6.526 1.00 96.00 69 PRO A O 1
ATOM 522 N N . GLU A 1 70 ? 3.641 -8.113 -7.187 1.00 95.06 70 GLU A N 1
ATOM 523 C CA . GLU A 1 70 ? 3.810 -6.984 -8.099 1.00 95.06 70 GLU A CA 1
ATOM 524 C C . GLU A 1 70 ? 2.934 -7.110 -9.352 1.00 95.06 70 GLU A C 1
ATOM 526 O O . GLU A 1 70 ? 2.553 -8.206 -9.773 1.00 95.06 70 GLU A O 1
ATOM 531 N N . MET A 1 71 ? 2.664 -5.975 -9.995 1.00 92.69 71 MET A N 1
ATOM 532 C CA . MET A 1 71 ? 2.017 -5.957 -11.303 1.00 92.69 71 MET A CA 1
ATOM 533 C C . MET A 1 71 ? 2.911 -6.619 -12.354 1.00 92.69 71 MET A C 1
ATOM 535 O O . MET A 1 71 ? 4.083 -6.277 -12.496 1.00 92.69 71 MET A O 1
ATOM 539 N N . THR A 1 72 ? 2.335 -7.534 -13.132 1.00 88.81 72 THR A N 1
ATOM 540 C CA . THR A 1 72 ? 3.049 -8.244 -14.204 1.00 88.81 72 THR A CA 1
ATOM 541 C C . THR A 1 72 ? 3.319 -7.354 -15.417 1.00 88.81 72 THR A C 1
ATOM 543 O O . THR A 1 72 ? 4.313 -7.535 -16.115 1.00 88.81 72 THR A O 1
ATOM 546 N N . PHE A 1 73 ? 2.442 -6.382 -15.661 1.00 73.94 73 PHE A N 1
ATOM 547 C CA . PHE A 1 73 ? 2.535 -5.449 -16.777 1.00 73.94 73 PHE A CA 1
ATOM 548 C C . PHE A 1 73 ? 2.310 -4.034 -16.268 1.00 73.94 73 PHE A C 1
ATOM 550 O O . PHE A 1 73 ? 1.553 -3.824 -15.317 1.00 73.94 73 PHE A O 1
ATOM 557 N N . ARG A 1 74 ? 2.997 -3.084 -16.895 1.00 60.44 74 ARG A N 1
ATOM 558 C CA . ARG A 1 74 ? 2.986 -1.678 -16.521 1.00 60.44 74 ARG A CA 1
ATOM 559 C C . ARG A 1 74 ? 2.463 -0.818 -17.658 1.00 60.44 74 ARG A 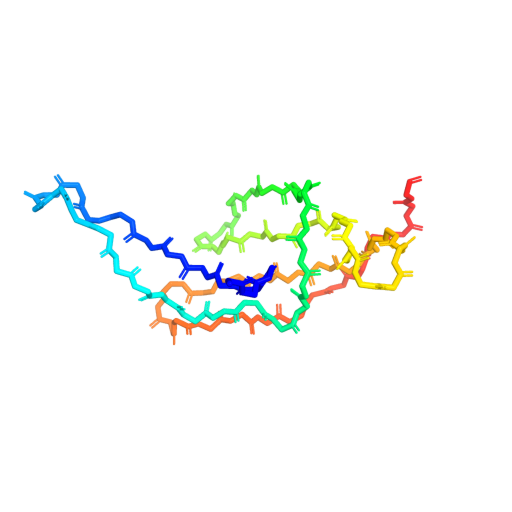C 1
ATOM 561 O O . ARG A 1 74 ? 2.860 -1.095 -18.809 1.00 60.44 74 ARG A O 1
#

Solvent-accessible surface area (backbone atoms only — not comparable to full-atom values): 4402 Å² total; per-residue (Å²): 134,64,59,22,70,37,70,46,78,41,80,91,76,73,42,75,42,82,50,59,45,48,92,62,46,43,41,89,54,47,75,52,78,57,99,84,27,43,35,42,42,33,24,31,42,67,83,79,72,38,72,42,48,51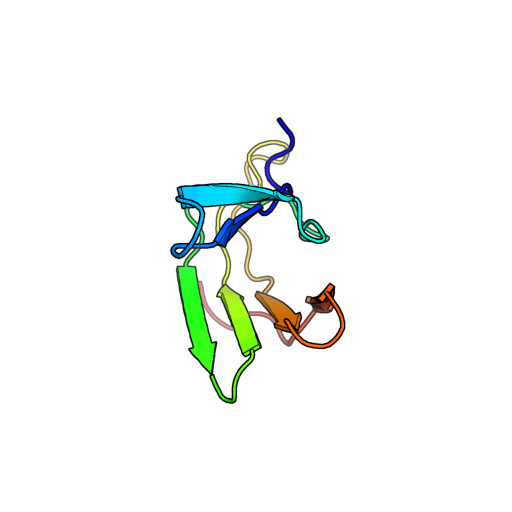,24,35,35,33,36,77,92,76,54,41,61,41,82,50,81,56,55,92,73,132

Sequence (74 aa):
MSFSSCEVLNPQVNSWRPISGMSTRRSSVGLCVLNGLLYAVGGYDGALRRCLSSVEAYNPCTDEWSPVPEMTFR

InterPro domains:
  IPR006652 Kelch repeat type 1 [PF01344] (25-72)
  IPR006652 Kelch repeat type 1 [SM00612] (1-36)
  IPR006652 Kelch repeat type 1 [SM00612] (37-74)
  IPR015915 Kelch-type beta-propeller [G3DSA:2.120.10.80] (1-74)
  IPR015915 Kelch-type beta-propeller [SSF117281] (3-72)

Mean predicted aligned error: 4.09 Å